Protein AF-A0A448WRY8-F1 (afdb_monomer_lite)

Secondary structure (DSSP, 8-state):
-HHHHHHHHHHHHHHHHHHHHHHHHHHHHHHHTT-HHHHS--GGG--S-GGGTTS-SS-----TT--SS---EEE-TTT--EEEGGGHHHHHHHHTT-STHHHHHHHHHHHHHHHHHHHHHHHHHHHHHHHHHHHHHHHHHHHHHHHS---------------

Radius of gyration: 43.4 Å; chains: 1; bounding box: 101×88×89 Å

Organism: NCBI:txid117903

Structure (mmCIF, N/CA/C/O backbone):
data_AF-A0A448WRY8-F1
#
_entry.id   AF-A0A448WRY8-F1
#
loop_
_atom_site.group_PDB
_atom_site.id
_atom_site.type_symbol
_atom_site.label_atom_id
_atom_site.label_alt_id
_atom_site.label_comp_id
_atom_site.label_asym_id
_atom_site.label_entity_id
_atom_site.label_seq_id
_atom_site.pdbx_PDB_ins_code
_atom_site.Cartn_x
_atom_site.Cartn_y
_atom_site.Cartn_z
_atom_site.occupancy
_atom_site.B_iso_or_equiv
_atom_site.auth_seq_id
_atom_site.auth_comp_id
_atom_site.auth_asym_id
_atom_site.auth_atom_id
_atom_site.pdbx_PDB_model_num
ATOM 1 N N . MET A 1 1 ? -18.976 6.120 47.100 1.00 66.06 1 MET A N 1
ATOM 2 C CA . MET A 1 1 ? -19.219 4.923 46.264 1.00 66.06 1 MET A CA 1
ATOM 3 C C . MET A 1 1 ? -20.052 5.235 45.027 1.00 66.06 1 MET A C 1
ATOM 5 O O . MET A 1 1 ? -19.627 4.820 43.965 1.00 66.06 1 MET A O 1
ATOM 9 N N . GLN A 1 2 ? -21.146 6.007 45.115 1.00 80.25 2 GLN A N 1
ATOM 10 C CA . GLN A 1 2 ? -21.987 6.312 43.943 1.00 80.25 2 GLN A CA 1
ATOM 11 C C . GLN A 1 2 ? -21.224 6.981 42.782 1.00 80.25 2 GLN A C 1
ATOM 13 O O . GLN A 1 2 ? -21.148 6.406 41.709 1.00 80.25 2 GLN A O 1
ATOM 18 N N . ALA A 1 3 ? -20.525 8.092 43.039 1.00 89.50 3 ALA A N 1
ATOM 19 C CA . ALA A 1 3 ? -19.751 8.797 42.006 1.00 89.50 3 ALA A CA 1
ATOM 20 C C . ALA A 1 3 ? -18.641 7.947 41.348 1.00 89.50 3 ALA A C 1
ATOM 22 O O . ALA A 1 3 ? -18.270 8.181 40.205 1.00 89.50 3 ALA A O 1
ATOM 23 N N . TYR A 1 4 ? -18.108 6.953 42.067 1.00 94.12 4 TYR A N 1
ATOM 24 C CA . TYR A 1 4 ? -17.117 6.027 41.516 1.00 94.12 4 TYR A CA 1
ATOM 25 C C . TYR A 1 4 ? -17.769 5.027 40.557 1.00 94.12 4 TYR A C 1
ATOM 27 O O . TYR A 1 4 ? -17.238 4.788 39.480 1.00 94.12 4 TYR A O 1
ATOM 35 N N . ASN A 1 5 ? -18.937 4.491 40.921 1.00 93.38 5 ASN A N 1
ATOM 36 C CA . ASN A 1 5 ? -19.705 3.624 40.031 1.00 93.38 5 ASN A CA 1
ATOM 37 C C . ASN A 1 5 ? -20.147 4.376 38.771 1.00 93.38 5 ASN A C 1
ATOM 39 O O . ASN A 1 5 ? -20.035 3.827 37.683 1.00 93.38 5 ASN A O 1
ATOM 43 N N . ASP A 1 6 ? -20.577 5.632 38.903 1.00 94.75 6 ASP A N 1
ATOM 44 C CA . ASP A 1 6 ? -21.002 6.448 37.760 1.00 94.75 6 ASP A CA 1
ATOM 45 C C . ASP A 1 6 ? -19.832 6.687 36.781 1.00 94.75 6 ASP A C 1
ATOM 47 O O . ASP A 1 6 ? -19.970 6.455 35.582 1.00 94.75 6 ASP A O 1
ATOM 51 N N . MET A 1 7 ? -18.644 7.025 37.300 1.00 95.69 7 MET A N 1
ATOM 52 C CA . MET A 1 7 ? -17.414 7.167 36.504 1.00 95.69 7 MET A CA 1
ATOM 53 C C . MET A 1 7 ? -16.996 5.851 35.823 1.00 95.69 7 MET A C 1
ATOM 55 O O . MET A 1 7 ? -16.562 5.845 34.669 1.00 95.69 7 MET A O 1
ATOM 59 N N . LEU A 1 8 ? -17.118 4.718 36.525 1.00 96.00 8 LEU A N 1
ATOM 60 C CA . LEU A 1 8 ? -16.837 3.405 35.944 1.00 96.00 8 LEU A CA 1
ATOM 61 C C . LEU A 1 8 ? -17.814 3.066 34.815 1.00 96.00 8 LEU A C 1
ATOM 63 O O . LEU A 1 8 ? -17.391 2.543 33.788 1.00 96.00 8 LEU A O 1
ATOM 67 N N . HIS A 1 9 ? -19.100 3.370 34.989 1.00 95.94 9 HIS A N 1
ATOM 68 C CA . HIS A 1 9 ? -20.114 3.141 33.965 1.00 95.94 9 HIS A CA 1
ATOM 69 C C . HIS A 1 9 ? -19.845 3.956 32.700 1.00 95.94 9 HIS A C 1
ATOM 71 O O . HIS A 1 9 ? -19.906 3.393 31.611 1.00 95.94 9 HIS A O 1
ATOM 77 N N . GLU A 1 10 ? -19.503 5.238 32.834 1.00 97.19 10 GLU A N 1
ATOM 78 C CA . GLU A 1 10 ? -19.122 6.092 31.701 1.00 97.19 10 GLU A CA 1
ATOM 79 C C . GLU A 1 10 ? -17.913 5.515 30.955 1.00 97.19 10 GLU A C 1
ATOM 81 O O . GLU A 1 10 ? -17.981 5.270 29.754 1.00 97.19 10 GLU A O 1
ATOM 86 N N . THR A 1 11 ? -16.858 5.151 31.691 1.00 97.31 11 THR A N 1
ATOM 87 C CA . THR A 1 11 ? -15.641 4.568 31.103 1.00 97.31 11 THR A CA 1
ATOM 88 C C . THR A 1 11 ? -15.931 3.266 30.349 1.00 97.31 11 THR A C 1
ATOM 90 O O . THR A 1 11 ? -15.404 3.030 29.263 1.00 97.31 11 THR A O 1
ATOM 93 N N . VAL A 1 12 ? -16.758 2.388 30.921 1.00 97.69 12 VAL A N 1
ATOM 94 C CA . VAL A 1 12 ? -17.128 1.120 30.281 1.00 97.69 12 VAL A CA 1
ATOM 95 C C . VAL A 1 12 ? -17.956 1.367 29.021 1.00 97.69 12 VAL A C 1
ATOM 97 O O . VAL A 1 12 ? -17.713 0.705 28.013 1.00 97.69 12 VAL A O 1
ATOM 100 N N . ASN A 1 13 ? -18.889 2.319 29.051 1.00 97.31 13 ASN A N 1
ATOM 101 C CA . ASN A 1 13 ? -19.695 2.672 27.884 1.00 97.31 13 ASN A CA 1
ATOM 102 C C . ASN A 1 13 ? -18.828 3.219 26.744 1.00 97.31 13 ASN A C 1
ATOM 104 O O . ASN A 1 13 ? -18.966 2.752 25.618 1.00 97.31 13 ASN A O 1
ATOM 108 N N . ASP A 1 14 ? -17.869 4.100 27.040 1.00 97.69 14 ASP A N 1
ATOM 109 C CA . ASP A 1 14 ? -16.941 4.632 26.035 1.00 97.69 14 ASP A CA 1
ATOM 110 C C . ASP A 1 14 ? -16.126 3.519 25.360 1.00 97.69 14 ASP A C 1
ATOM 112 O O . ASP A 1 14 ? -15.930 3.510 24.140 1.00 97.69 14 ASP A O 1
ATOM 116 N N . ILE A 1 15 ? -15.673 2.535 26.144 1.00 97.94 15 ILE A N 1
ATOM 117 C CA . ILE A 1 15 ? -14.950 1.376 25.611 1.00 97.94 15 ILE A CA 1
ATOM 118 C C . ILE A 1 15 ? -15.874 0.544 24.716 1.00 97.94 15 ILE A C 1
ATOM 120 O O . ILE A 1 15 ? -15.481 0.200 23.600 1.00 97.94 15 ILE A O 1
ATOM 124 N N . ILE A 1 16 ? -17.094 0.248 25.168 1.00 97.94 16 ILE A N 1
ATOM 125 C CA . ILE A 1 16 ? -18.080 -0.514 24.392 1.00 97.94 16 ILE A CA 1
ATOM 126 C C . ILE A 1 16 ? -18.358 0.176 23.054 1.00 97.94 16 ILE A C 1
ATOM 128 O O . ILE A 1 16 ? -18.253 -0.469 22.007 1.00 97.94 16 ILE A O 1
ATOM 132 N N . ASP A 1 17 ? -18.638 1.477 23.070 1.00 97.75 17 ASP A N 1
ATOM 133 C CA . ASP A 1 17 ? -18.923 2.252 21.864 1.00 97.75 17 ASP A CA 1
ATOM 134 C C . ASP A 1 17 ? -17.724 2.264 20.912 1.00 97.75 17 ASP A C 1
ATOM 136 O O . ASP A 1 17 ? -17.890 2.050 19.708 1.00 97.75 17 ASP A O 1
ATOM 140 N N . SER A 1 18 ? -16.504 2.419 21.437 1.00 97.12 18 SER A N 1
ATOM 141 C CA . SER A 1 18 ? -15.286 2.367 20.621 1.00 97.12 18 SER A CA 1
ATOM 142 C C . SER A 1 18 ? -15.100 1.009 19.928 1.00 97.12 18 SER A C 1
ATOM 144 O O . SER A 1 18 ? -14.788 0.960 18.736 1.00 97.12 18 SER A O 1
ATOM 146 N N . CYS A 1 19 ? -15.363 -0.099 20.631 1.00 97.12 19 CYS A N 1
ATOM 147 C CA . CYS A 1 19 ? -15.259 -1.449 20.079 1.00 97.12 19 CYS A CA 1
ATOM 148 C C . CYS A 1 19 ? -16.347 -1.731 19.034 1.00 97.12 19 CYS A C 1
ATOM 150 O O . CYS A 1 19 ? -16.069 -2.319 17.986 1.00 97.12 19 CYS A O 1
ATOM 152 N N . ILE A 1 20 ? -17.586 -1.311 19.300 1.00 97.50 20 ILE A N 1
ATOM 153 C CA . ILE A 1 20 ? -18.704 -1.486 18.366 1.00 97.50 20 ILE A CA 1
ATOM 154 C C . ILE A 1 20 ? -18.452 -0.675 17.092 1.00 97.50 20 ILE A C 1
ATOM 156 O O . ILE A 1 20 ? -18.623 -1.194 15.983 1.00 97.50 20 ILE A O 1
ATOM 160 N N . LEU A 1 21 ? -18.017 0.579 17.230 1.00 96.94 21 LEU A N 1
ATOM 161 C CA . LEU A 1 21 ? -17.772 1.459 16.095 1.00 96.94 21 LEU A CA 1
ATOM 162 C C . LEU A 1 21 ? -16.647 0.931 15.197 1.00 96.94 21 LEU A C 1
ATOM 164 O O . LEU A 1 21 ? -16.795 0.966 13.975 1.00 96.94 21 LEU A O 1
ATOM 168 N N . ASP A 1 22 ? -15.571 0.387 15.770 1.00 96.88 22 ASP A N 1
ATOM 169 C CA . ASP A 1 22 ? -14.480 -0.226 15.000 1.00 96.88 22 ASP A CA 1
ATOM 170 C C . ASP A 1 22 ? -14.973 -1.407 14.142 1.00 96.88 22 ASP A C 1
ATOM 172 O O . ASP A 1 22 ? -14.694 -1.487 12.937 1.00 96.88 22 ASP A O 1
ATOM 176 N N . GLY A 1 23 ? -15.816 -2.270 14.719 1.00 93.94 23 GLY A N 1
ATOM 177 C CA . GLY A 1 23 ? -16.461 -3.365 13.994 1.00 93.94 23 GLY A CA 1
ATOM 178 C C . GLY A 1 23 ? -17.356 -2.872 12.850 1.00 93.94 23 GLY A C 1
ATOM 179 O O . GLY A 1 23 ? -17.237 -3.341 11.712 1.00 93.94 23 GLY A O 1
ATOM 180 N N . ILE A 1 24 ? -18.216 -1.882 13.117 1.00 96.25 24 ILE A N 1
ATOM 181 C CA . ILE A 1 24 ? -19.110 -1.288 12.108 1.00 96.25 24 ILE A CA 1
ATOM 182 C C . ILE A 1 24 ? -18.304 -0.663 10.966 1.00 96.25 24 ILE A C 1
ATOM 184 O O . ILE A 1 24 ? -18.599 -0.916 9.795 1.00 96.25 24 ILE A O 1
ATOM 188 N N . MET A 1 25 ? -17.278 0.129 11.279 1.00 96.62 25 MET A N 1
ATOM 189 C CA . MET A 1 25 ? -16.462 0.814 10.274 1.00 96.62 25 MET A CA 1
ATOM 190 C C . MET A 1 25 ? -15.654 -0.172 9.431 1.00 96.62 25 MET A C 1
ATOM 192 O O . MET A 1 25 ? -15.552 0.002 8.213 1.00 96.62 25 MET A O 1
ATOM 196 N N . THR A 1 26 ? -15.156 -1.250 10.037 1.00 95.06 26 THR A N 1
ATOM 197 C CA . THR A 1 26 ? -14.478 -2.338 9.324 1.00 95.06 26 THR A CA 1
ATOM 198 C C . THR A 1 26 ? -15.414 -3.021 8.327 1.00 95.06 26 THR A C 1
ATOM 200 O O . THR A 1 26 ? -15.069 -3.162 7.149 1.00 95.06 26 THR A O 1
ATOM 203 N N . MET A 1 27 ? -16.631 -3.374 8.750 1.00 93.62 27 MET A N 1
ATOM 204 C CA . MET A 1 27 ? -17.636 -3.969 7.863 1.00 93.62 27 MET A CA 1
ATOM 205 C C . MET A 1 27 ? -18.090 -3.002 6.766 1.00 93.62 27 MET A C 1
ATOM 207 O O . MET A 1 27 ? -18.160 -3.391 5.601 1.00 93.62 27 MET A O 1
ATOM 211 N N . HIS A 1 28 ? -18.345 -1.733 7.100 1.00 96.06 28 HIS A N 1
ATOM 212 C CA . HIS A 1 28 ? -18.720 -0.705 6.129 1.00 96.06 28 HIS A CA 1
ATOM 213 C C . HIS A 1 28 ? -17.633 -0.530 5.066 1.00 96.06 28 HIS A C 1
ATOM 215 O O . HIS A 1 28 ? -17.922 -0.516 3.868 1.00 96.06 28 HIS A O 1
ATOM 221 N N . ARG A 1 29 ? -16.365 -0.451 5.489 1.00 96.50 29 ARG A N 1
ATOM 222 C CA . ARG A 1 29 ? -15.213 -0.380 4.586 1.00 96.50 29 ARG A CA 1
ATOM 223 C C . ARG A 1 29 ? -15.149 -1.606 3.676 1.00 96.50 29 ARG A C 1
ATOM 225 O O . ARG A 1 29 ? -14.886 -1.453 2.484 1.00 96.50 29 ARG A O 1
ATOM 232 N N . ALA A 1 30 ? -15.389 -2.798 4.214 1.00 94.69 30 ALA A N 1
ATOM 233 C CA . ALA A 1 30 ? -15.379 -4.038 3.448 1.00 94.69 30 ALA A CA 1
ATOM 234 C C . ALA A 1 30 ? -16.520 -4.126 2.432 1.00 94.69 30 ALA A C 1
ATOM 236 O O . ALA A 1 30 ? -16.284 -4.518 1.289 1.00 94.69 30 ALA A O 1
ATOM 237 N N . ALA A 1 31 ? -17.727 -3.700 2.806 1.00 92.75 31 ALA A N 1
ATOM 238 C CA . ALA A 1 31 ? -18.868 -3.611 1.900 1.00 92.75 31 ALA A CA 1
ATOM 239 C C . ALA A 1 31 ? -18.617 -2.584 0.789 1.00 92.75 31 ALA A C 1
ATOM 241 O O . ALA A 1 31 ? -18.764 -2.898 -0.390 1.00 92.75 31 ALA A O 1
ATOM 242 N N . LYS A 1 32 ? -18.137 -1.387 1.146 1.00 95.38 32 LYS A N 1
ATOM 243 C CA . LYS A 1 32 ? -17.852 -0.297 0.201 1.00 95.38 32 LYS A CA 1
ATOM 244 C C . LYS A 1 32 ? -16.768 -0.645 -0.822 1.00 95.38 32 LYS A C 1
ATOM 246 O O . LYS A 1 32 ? -16.826 -0.179 -1.954 1.00 95.38 32 LYS A O 1
ATOM 251 N N . LEU A 1 33 ? -15.776 -1.440 -0.426 1.00 93.88 33 LEU A N 1
ATOM 252 C CA . LEU A 1 33 ? -14.675 -1.879 -1.290 1.00 93.88 33 LEU A CA 1
ATOM 253 C C . LEU A 1 33 ? -14.912 -3.266 -1.918 1.00 93.88 33 LEU A C 1
ATOM 255 O O . LEU A 1 33 ? -14.050 -3.753 -2.645 1.00 93.88 33 LEU A O 1
ATOM 259 N N . GLY A 1 34 ? -16.057 -3.902 -1.651 1.00 88.50 34 GLY A N 1
ATOM 260 C CA . GLY A 1 34 ? -16.469 -5.149 -2.301 1.00 88.50 34 GLY A CA 1
ATOM 261 C C . GLY A 1 34 ? -15.792 -6.430 -1.797 1.00 88.50 34 GLY A C 1
ATOM 262 O O . GLY A 1 34 ? -15.902 -7.464 -2.450 1.00 88.50 34 GLY A O 1
ATOM 263 N N . TYR A 1 35 ? -15.122 -6.409 -0.640 1.00 90.38 35 TYR A N 1
ATOM 264 C CA . TYR A 1 35 ? -14.492 -7.601 -0.040 1.00 90.38 35 TYR A CA 1
ATOM 265 C C . TYR A 1 35 ? -15.207 -8.117 1.221 1.00 90.38 35 TYR A C 1
ATOM 267 O O . TYR A 1 35 ? -14.666 -8.948 1.946 1.00 90.38 35 TYR A O 1
ATOM 275 N N . PHE A 1 36 ? -16.441 -7.669 1.478 1.00 88.62 36 PHE A N 1
ATOM 276 C CA . PHE A 1 36 ? -17.251 -8.110 2.626 1.00 88.62 36 PHE A CA 1
ATOM 277 C C . PHE A 1 36 ? -17.422 -9.636 2.710 1.00 88.62 36 PHE A C 1
ATOM 279 O O . PHE A 1 36 ? -17.334 -10.198 3.797 1.00 88.62 36 PHE A O 1
ATOM 286 N N . HIS A 1 37 ? -17.550 -10.308 1.561 1.00 85.69 37 HIS A N 1
ATOM 287 C CA . HIS A 1 37 ? -17.654 -11.768 1.448 1.00 85.69 37 HIS A CA 1
ATOM 288 C C . HIS A 1 37 ? -16.463 -12.540 2.051 1.00 85.69 37 HIS A C 1
ATOM 290 O O . HIS A 1 37 ? -16.596 -13.719 2.361 1.00 85.69 37 HIS A O 1
ATOM 296 N N . ILE A 1 38 ? -15.302 -11.892 2.209 1.00 86.00 38 ILE A N 1
ATOM 297 C CA . ILE A 1 38 ? -14.109 -12.483 2.834 1.00 86.00 38 ILE A CA 1
ATOM 298 C C . ILE A 1 38 ? -14.206 -12.410 4.363 1.00 86.00 38 ILE A C 1
ATOM 300 O O . ILE A 1 38 ? -13.760 -13.321 5.053 1.00 86.00 38 ILE A O 1
ATOM 304 N N . ILE A 1 39 ? -14.779 -11.325 4.895 1.00 83.38 39 ILE A N 1
ATOM 305 C CA . ILE A 1 39 ? -14.894 -11.091 6.342 1.00 83.38 39 ILE A CA 1
ATOM 306 C C . ILE A 1 39 ? -16.086 -11.849 6.931 1.00 83.38 39 ILE A C 1
ATOM 308 O O . ILE A 1 39 ? -15.983 -12.408 8.018 1.00 83.38 39 ILE A O 1
ATOM 312 N N . SER A 1 40 ? -17.214 -11.869 6.222 1.00 80.75 40 SER A N 1
ATOM 313 C CA . SER A 1 40 ? -18.429 -12.568 6.636 1.00 80.75 40 SER A CA 1
ATOM 314 C C . SER A 1 40 ? -18.864 -13.511 5.512 1.00 80.75 40 SER A C 1
ATOM 316 O O . SER A 1 40 ? -19.677 -13.132 4.666 1.00 80.75 40 SER A O 1
ATOM 318 N N . PRO A 1 41 ? -18.266 -14.714 5.424 1.00 76.12 41 PRO A N 1
ATOM 319 C CA . PRO A 1 41 ? -18.694 -15.703 4.448 1.00 76.12 41 PRO A CA 1
ATOM 320 C C . PRO A 1 41 ? -20.109 -16.178 4.796 1.00 76.12 41 PRO A C 1
ATOM 322 O O . PRO A 1 41 ? -20.381 -16.549 5.938 1.00 76.12 41 PRO A O 1
ATOM 325 N N . ASP A 1 42 ? -21.009 -16.193 3.811 1.00 67.38 42 ASP A N 1
ATOM 326 C CA . ASP A 1 42 ? -22.368 -16.709 3.983 1.00 67.38 42 ASP A CA 1
ATOM 327 C C . ASP A 1 42 ? -22.328 -18.183 4.413 1.00 67.38 42 ASP A C 1
ATOM 329 O O . ASP A 1 42 ? -22.046 -19.091 3.628 1.00 67.38 42 ASP A O 1
ATOM 333 N N . THR A 1 43 ? -22.658 -18.444 5.677 1.00 60.03 43 THR A N 1
ATOM 334 C CA . THR A 1 43 ? -22.744 -19.802 6.239 1.00 60.03 43 THR A CA 1
ATOM 335 C C . THR A 1 43 ? -23.973 -20.573 5.750 1.00 60.03 43 THR A C 1
ATOM 337 O O . THR A 1 43 ? -24.080 -21.771 5.992 1.00 60.03 43 THR A O 1
ATOM 340 N N . ARG A 1 44 ? -24.877 -19.924 5.003 1.00 52.91 44 ARG A N 1
ATOM 341 C CA . ARG A 1 44 ? -26.127 -20.505 4.476 1.00 52.91 44 ARG A CA 1
ATOM 342 C C . ARG A 1 44 ? -25.935 -21.572 3.392 1.00 52.91 44 ARG A C 1
ATOM 344 O O . ARG A 1 44 ? -26.899 -22.219 3.016 1.00 52.91 44 ARG A O 1
ATOM 351 N N . ASN A 1 45 ? -24.711 -21.777 2.903 1.00 47.41 45 ASN A N 1
ATOM 352 C CA . ASN A 1 45 ? -24.375 -22.840 1.947 1.00 47.41 45 ASN A CA 1
ATOM 353 C C . ASN A 1 45 ? -23.574 -23.993 2.587 1.00 47.41 45 ASN A C 1
ATOM 355 O O . ASN A 1 45 ? -22.877 -24.719 1.882 1.00 47.41 45 ASN A O 1
ATOM 359 N N . ARG A 1 46 ? -23.635 -24.161 3.918 1.00 51.56 46 ARG A N 1
ATOM 360 C CA . ARG A 1 46 ? -22.945 -25.248 4.641 1.00 51.56 46 ARG A CA 1
ATOM 361 C C . ARG A 1 46 ? -23.752 -26.542 4.799 1.00 51.56 46 ARG A C 1
ATOM 363 O O . ARG A 1 46 ? -23.269 -27.464 5.444 1.00 51.56 46 ARG A O 1
ATOM 370 N N . ASP A 1 47 ? -24.891 -26.664 4.124 1.00 49.28 47 ASP A N 1
ATOM 371 C CA . ASP A 1 47 ? -25.676 -27.910 4.062 1.00 49.28 47 ASP A CA 1
ATOM 372 C C . ASP A 1 47 ? -25.124 -28.938 3.051 1.00 49.28 47 ASP A C 1
ATOM 374 O O . ASP A 1 47 ? -25.805 -29.893 2.682 1.00 49.28 47 ASP A O 1
ATOM 378 N N . LYS A 1 48 ? -23.881 -28.768 2.581 1.00 52.78 48 LYS A N 1
ATOM 379 C CA . LYS A 1 48 ? -23.184 -29.761 1.756 1.00 52.78 48 LYS A CA 1
ATOM 380 C C . LYS A 1 48 ? -21.972 -30.305 2.512 1.00 52.78 48 LYS A C 1
ATOM 382 O O . LYS A 1 48 ? -20.929 -29.667 2.537 1.00 52.78 48 LYS A O 1
ATOM 387 N N . ASP A 1 49 ? -22.190 -31.473 3.112 1.00 44.88 49 ASP A N 1
ATOM 388 C CA . ASP A 1 49 ? -21.244 -32.488 3.604 1.00 44.88 49 ASP A CA 1
ATOM 389 C C . ASP A 1 49 ? -20.085 -32.054 4.543 1.00 44.88 49 ASP A C 1
ATOM 391 O O . ASP A 1 49 ? -19.160 -31.351 4.133 1.00 44.88 49 ASP A O 1
ATOM 395 N N . PRO A 1 50 ? -20.035 -32.539 5.803 1.00 48.78 50 PRO A N 1
ATOM 396 C CA . PRO A 1 50 ? -18.986 -32.188 6.765 1.00 48.78 50 PRO A CA 1
ATOM 397 C C . PRO A 1 50 ? -17.644 -32.921 6.553 1.00 48.78 50 PRO A C 1
ATOM 399 O O . PRO A 1 50 ? -16.735 -32.761 7.367 1.00 48.78 50 PRO A O 1
ATOM 402 N N . SER A 1 51 ? -17.474 -33.715 5.491 1.00 46.00 51 SER A N 1
ATOM 403 C CA . SER A 1 51 ? -16.272 -34.543 5.293 1.00 46.00 51 SER A CA 1
ATOM 404 C C . SER A 1 51 ? -15.089 -33.855 4.594 1.00 46.00 51 SER A C 1
ATOM 406 O O . SER A 1 51 ? -14.031 -34.469 4.498 1.00 46.00 51 SER A O 1
ATOM 408 N N . ASP A 1 52 ? -15.210 -32.603 4.138 1.00 44.66 52 ASP A N 1
ATOM 409 C CA . ASP A 1 52 ? -14.143 -31.904 3.382 1.00 44.66 52 ASP A CA 1
ATOM 410 C C . ASP A 1 52 ? -13.531 -30.691 4.121 1.00 44.66 52 ASP A C 1
ATOM 412 O O . ASP A 1 52 ? -12.941 -29.779 3.542 1.00 44.66 52 ASP A O 1
ATOM 416 N N . LEU A 1 53 ? -13.657 -30.649 5.450 1.00 48.06 53 LEU A N 1
ATOM 417 C CA . LEU A 1 53 ? -13.237 -29.489 6.250 1.00 48.06 53 LEU A CA 1
ATOM 418 C C . LEU A 1 53 ? -11.740 -29.418 6.582 1.00 48.06 53 LEU A C 1
ATOM 420 O O . LEU A 1 53 ? -11.329 -28.544 7.343 1.00 48.06 53 LEU A O 1
ATOM 424 N N . SER A 1 54 ? -10.906 -30.269 5.981 1.00 42.88 54 SER A N 1
ATOM 425 C CA . SER A 1 54 ? -9.454 -30.248 6.211 1.00 42.88 54 SER A CA 1
ATOM 426 C C . SER A 1 54 ? -8.643 -29.475 5.158 1.00 42.88 54 SER A C 1
ATOM 428 O O . SER A 1 54 ? -7.438 -29.328 5.345 1.00 42.88 54 SER A O 1
ATOM 430 N N . HIS A 1 55 ? -9.244 -28.959 4.076 1.00 42.44 55 HIS A N 1
ATOM 431 C CA . HIS A 1 55 ? -8.483 -28.328 2.979 1.00 42.44 55 HIS A CA 1
ATOM 432 C C . HIS A 1 55 ? -9.055 -27.006 2.441 1.00 42.44 55 HIS A C 1
ATOM 434 O O . HIS A 1 55 ? -8.754 -26.613 1.318 1.00 42.44 55 HIS A O 1
ATOM 440 N N . GLN A 1 56 ? -9.824 -26.251 3.228 1.00 42.44 56 GLN A N 1
ATOM 441 C CA . GLN A 1 56 ? -10.283 -24.913 2.813 1.00 42.44 56 GLN A CA 1
ATOM 442 C C . GLN A 1 56 ? -9.493 -23.779 3.472 1.00 42.44 56 GLN A C 1
ATOM 444 O O . GLN A 1 56 ? -10.042 -22.800 3.967 1.00 42.44 56 GLN A O 1
ATOM 449 N N . VAL A 1 57 ? -8.168 -23.889 3.407 1.00 46.81 57 VAL A N 1
ATOM 450 C CA . VAL A 1 57 ? -7.309 -22.717 3.235 1.00 46.81 57 VAL A CA 1
ATOM 451 C C . VAL A 1 57 ? -6.838 -22.786 1.788 1.00 46.81 57 VAL A C 1
ATOM 453 O O . VAL A 1 57 ? -6.079 -23.680 1.438 1.00 46.81 57 VAL A O 1
ATOM 456 N N . SER A 1 58 ? -7.290 -21.841 0.960 1.00 49.00 58 SER A N 1
ATOM 457 C CA . SER A 1 58 ? -6.907 -21.657 -0.450 1.00 49.00 58 SER A CA 1
ATOM 458 C C . SER A 1 58 ? -7.667 -22.476 -1.504 1.00 49.00 58 SER A C 1
ATOM 460 O O . SER A 1 58 ? -7.109 -23.380 -2.119 1.00 49.00 58 SER A O 1
ATOM 462 N N . TYR A 1 59 ? -8.874 -22.033 -1.868 1.00 41.81 59 TYR A N 1
ATOM 463 C CA . TYR A 1 59 ? -9.291 -22.111 -3.272 1.00 41.81 59 TYR A CA 1
ATOM 464 C C . TYR A 1 59 ? -10.355 -21.054 -3.587 1.00 41.81 59 TYR A C 1
ATOM 466 O O . TYR A 1 59 ? -11.548 -21.244 -3.370 1.00 41.81 59 TYR A O 1
ATOM 474 N N . HIS A 1 60 ? -9.924 -19.912 -4.120 1.00 42.94 60 HIS A N 1
ATOM 475 C CA . HIS A 1 60 ? -10.797 -19.160 -5.010 1.00 42.94 60 HIS A CA 1
ATOM 476 C C . HIS A 1 60 ? -11.093 -20.075 -6.208 1.00 42.94 60 HIS A C 1
ATOM 478 O O . HIS A 1 60 ? -10.207 -20.332 -7.025 1.00 42.94 60 HIS A O 1
ATOM 484 N N . SER A 1 61 ? -12.325 -20.565 -6.316 1.00 42.56 61 SER A N 1
ATOM 485 C CA . SER A 1 61 ? -12.839 -21.158 -7.551 1.00 42.56 61 SER A CA 1
ATOM 486 C C . SER A 1 61 ? -13.028 -20.056 -8.589 1.00 42.56 61 SER A C 1
ATOM 488 O O . SER A 1 61 ? -14.130 -19.571 -8.817 1.00 42.56 61 SER A O 1
ATOM 490 N N . TYR A 1 62 ? -11.927 -19.631 -9.199 1.00 47.38 62 TYR A N 1
ATOM 491 C CA . TYR A 1 62 ? -11.959 -19.220 -10.594 1.00 47.38 62 TYR A CA 1
ATOM 492 C C . TYR A 1 62 ? -12.172 -20.502 -11.400 1.00 47.38 62 TYR A C 1
ATOM 494 O O . TYR A 1 62 ? -11.482 -21.495 -11.146 1.00 47.38 62 TYR A O 1
ATOM 502 N N . ASP A 1 63 ? -13.125 -20.481 -12.328 1.00 45.81 63 ASP A N 1
ATOM 503 C CA . ASP A 1 63 ? -13.379 -21.547 -13.296 1.00 45.81 63 ASP A CA 1
ATOM 504 C C . ASP A 1 63 ? -12.072 -22.194 -13.768 1.00 45.81 63 ASP A C 1
ATOM 506 O O . ASP A 1 63 ? -11.232 -21.574 -14.429 1.00 45.81 63 ASP A O 1
ATOM 510 N N . LYS A 1 64 ? -11.881 -23.460 -13.394 1.00 50.12 64 LYS A N 1
ATOM 511 C CA . LYS A 1 64 ? -10.661 -24.225 -13.677 1.00 50.12 64 LYS A CA 1
ATOM 512 C C . LYS A 1 64 ? -10.629 -24.775 -15.105 1.00 50.12 64 LYS A C 1
ATOM 514 O O . LYS A 1 64 ? -9.727 -25.536 -15.435 1.00 50.12 64 LYS A O 1
ATOM 519 N N . ASP A 1 65 ? -11.554 -24.348 -15.962 1.00 48.41 65 ASP A N 1
ATOM 520 C CA . ASP A 1 65 ? -11.803 -25.018 -17.240 1.00 48.41 65 ASP A CA 1
ATOM 521 C C . ASP A 1 65 ? -11.288 -24.248 -18.467 1.00 48.41 65 ASP A C 1
ATOM 523 O O . ASP A 1 65 ? -11.464 -24.701 -19.591 1.00 48.41 65 ASP A O 1
ATOM 527 N N . ASN A 1 66 ? -10.568 -23.129 -18.290 1.00 47.34 66 ASN A N 1
ATOM 528 C CA . ASN A 1 66 ? -9.949 -22.395 -19.411 1.00 47.34 66 ASN A CA 1
ATOM 529 C C . ASN A 1 66 ? -8.505 -21.911 -19.149 1.00 47.34 66 ASN A C 1
ATOM 531 O O . ASN A 1 66 ? -8.046 -20.937 -19.743 1.00 47.34 66 ASN A O 1
ATOM 535 N N . PHE A 1 67 ? -7.733 -22.596 -18.297 1.00 53.09 67 PHE A N 1
ATOM 536 C CA . PHE A 1 67 ? -6.303 -22.287 -18.085 1.00 53.09 67 PHE A CA 1
ATOM 537 C C . PHE A 1 67 ? -5.365 -22.871 -19.159 1.00 53.09 67 PHE A C 1
ATOM 539 O O . PHE A 1 67 ? -4.158 -23.021 -18.946 1.00 53.09 67 PHE A O 1
ATOM 546 N N . SER A 1 68 ? -5.872 -23.172 -20.356 1.00 48.91 68 SER A N 1
ATOM 547 C CA . SER A 1 68 ? -5.015 -23.552 -21.474 1.00 48.91 68 SER A CA 1
ATOM 548 C C . SER A 1 68 ? -4.247 -22.328 -21.995 1.00 48.91 68 SER A C 1
ATOM 550 O O . SER A 1 68 ? -4.725 -21.578 -22.841 1.00 48.91 68 SER A O 1
ATOM 552 N N . LYS A 1 69 ? -3.012 -22.161 -21.508 1.00 55.28 69 LYS A N 1
ATOM 553 C CA . LYS A 1 69 ? -1.905 -21.439 -22.169 1.00 55.28 69 LYS A CA 1
ATOM 554 C C . LYS A 1 69 ? -2.080 -19.932 -22.424 1.00 55.28 69 LYS A C 1
ATOM 556 O O . LYS A 1 69 ? -1.363 -19.387 -23.261 1.00 55.28 69 LYS A O 1
ATOM 561 N N . SER A 1 70 ? -2.951 -19.217 -21.715 1.00 57.16 70 SER A N 1
ATOM 562 C CA . SER A 1 70 ? -2.906 -17.750 -21.759 1.00 57.16 70 SER A CA 1
ATOM 563 C C . SER A 1 70 ? -1.855 -17.235 -20.769 1.00 57.16 70 SER A C 1
ATOM 565 O O . SER A 1 70 ? -1.858 -17.562 -19.581 1.00 57.16 70 SER A O 1
ATOM 567 N N . HIS A 1 71 ? -0.892 -16.451 -21.257 1.00 69.81 71 HIS A N 1
ATOM 568 C CA . HIS A 1 71 ? 0.062 -15.763 -20.392 1.00 69.81 71 HIS A CA 1
ATOM 569 C C . HIS A 1 71 ? -0.689 -14.711 -19.566 1.00 69.81 71 HIS A C 1
ATOM 571 O O . HIS A 1 71 ? -0.913 -13.590 -20.026 1.00 69.81 71 HIS A O 1
ATOM 577 N N . VAL A 1 72 ? -1.091 -15.080 -18.346 1.00 84.44 72 VAL A N 1
ATOM 578 C CA . VAL A 1 72 ? -1.792 -14.187 -17.417 1.00 84.44 72 VAL A CA 1
ATOM 579 C C . VAL A 1 72 ? -0.945 -12.936 -17.197 1.00 84.44 72 VAL A C 1
ATOM 581 O O . VAL A 1 72 ? 0.213 -13.007 -16.772 1.00 84.44 72 VAL A O 1
ATOM 584 N N . CYS A 1 73 ? -1.515 -11.776 -17.507 1.00 87.88 73 CYS A N 1
ATOM 585 C CA . CYS A 1 73 ? -0.880 -10.479 -17.335 1.00 87.88 73 CYS A CA 1
ATOM 586 C C . CYS A 1 73 ? -1.739 -9.584 -16.440 1.00 87.88 73 CYS A C 1
ATOM 588 O O . CYS A 1 73 ? -2.964 -9.584 -16.508 1.00 87.88 73 CYS A O 1
ATOM 590 N N . CYS A 1 74 ? -1.073 -8.826 -15.578 1.00 87.94 74 CYS A N 1
ATOM 591 C CA . CYS A 1 74 ? -1.661 -7.916 -14.607 1.00 87.94 74 CYS A CA 1
ATOM 592 C C . CYS A 1 74 ? -1.109 -6.504 -14.829 1.00 87.94 74 CYS A C 1
ATOM 594 O O . CYS A 1 74 ? -0.063 -6.316 -15.457 1.00 87.94 74 CYS A O 1
ATOM 596 N N . ARG A 1 75 ? -1.833 -5.489 -14.359 1.00 92.81 75 ARG A N 1
ATOM 597 C CA . ARG A 1 75 ? -1.449 -4.085 -14.522 1.00 92.81 75 ARG A CA 1
ATOM 598 C C . ARG A 1 75 ? -0.866 -3.563 -13.212 1.00 92.81 75 ARG A C 1
ATOM 600 O O . ARG A 1 75 ? -1.509 -3.664 -12.174 1.00 92.81 75 ARG A O 1
ATOM 607 N N . CYS A 1 76 ? 0.348 -3.019 -13.258 1.00 92.56 76 CYS A N 1
ATOM 608 C CA . CYS A 1 76 ? 0.986 -2.452 -12.072 1.00 92.56 76 CYS 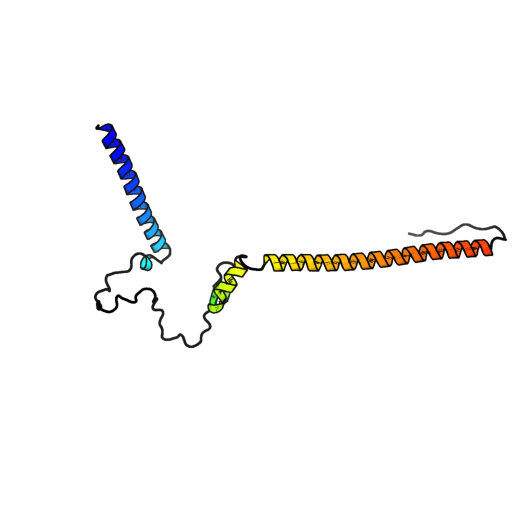A CA 1
ATOM 609 C C . CYS A 1 76 ? 0.268 -1.177 -11.626 1.00 92.56 76 CYS A C 1
ATOM 611 O O . CYS A 1 76 ? 0.171 -0.236 -12.401 1.00 92.56 76 CYS A O 1
ATOM 613 N N . VAL A 1 77 ? -0.159 -1.090 -10.368 1.00 89.69 77 VAL A N 1
ATOM 614 C CA . VAL A 1 77 ? -0.859 0.100 -9.841 1.00 89.69 77 VAL A CA 1
ATOM 615 C C . VAL A 1 77 ? 0.001 1.366 -9.812 1.00 89.69 77 VAL A C 1
ATOM 617 O O . VAL A 1 77 ? -0.531 2.468 -9.796 1.00 89.69 77 VAL A O 1
ATOM 620 N N . LYS A 1 78 ? 1.333 1.225 -9.812 1.00 90.75 78 LYS A N 1
ATOM 621 C CA . LYS A 1 78 ? 2.258 2.361 -9.728 1.00 90.75 78 LYS A CA 1
ATOM 622 C C . LYS A 1 78 ? 2.629 2.936 -11.094 1.00 90.75 78 LYS A C 1
ATOM 624 O O . LYS A 1 78 ? 2.551 4.141 -11.284 1.00 90.75 78 LYS A O 1
ATOM 629 N N . CYS A 1 79 ? 3.062 2.097 -12.034 1.00 92.06 79 CYS A N 1
ATOM 630 C CA . CYS A 1 79 ? 3.490 2.553 -13.366 1.00 92.06 79 CYS A CA 1
ATOM 631 C C . CYS A 1 79 ? 2.482 2.243 -14.480 1.00 92.06 79 CYS A C 1
ATOM 633 O O . CYS A 1 79 ? 2.734 2.548 -15.640 1.00 92.06 79 CYS A O 1
ATOM 635 N N . ASN A 1 80 ? 1.359 1.601 -14.150 1.00 90.56 80 ASN A N 1
ATOM 636 C CA . ASN A 1 80 ? 0.291 1.200 -15.064 1.00 90.56 80 ASN A CA 1
ATOM 637 C C . ASN A 1 80 ? 0.712 0.282 -16.226 1.00 90.56 80 ASN A C 1
ATOM 639 O O . ASN A 1 80 ? -0.100 -0.004 -17.109 1.00 90.56 80 ASN A O 1
ATOM 643 N N . CYS A 1 81 ? 1.948 -0.225 -16.229 1.00 90.25 81 CYS A N 1
ATOM 644 C CA . CYS A 1 81 ? 2.442 -1.160 -17.233 1.00 90.25 81 CYS A CA 1
ATOM 645 C C . CYS A 1 81 ? 1.756 -2.526 -17.113 1.00 90.25 81 CYS A C 1
ATOM 647 O O . CYS A 1 81 ? 1.478 -3.003 -16.009 1.00 90.25 81 CYS A O 1
ATOM 649 N N . LYS A 1 82 ? 1.524 -3.177 -18.260 1.00 92.81 82 LYS A N 1
ATOM 650 C CA . LYS A 1 82 ? 1.132 -4.591 -18.315 1.00 92.81 82 LYS A CA 1
ATOM 651 C C . LYS A 1 82 ? 2.354 -5.457 -18.009 1.00 92.81 82 LYS A C 1
ATOM 653 O O . LYS A 1 82 ? 3.398 -5.298 -18.635 1.00 92.81 82 LYS A O 1
ATOM 658 N N . VAL A 1 83 ? 2.221 -6.372 -17.058 1.00 92.44 83 VAL A N 1
ATOM 659 C CA . VAL A 1 83 ? 3.300 -7.230 -16.564 1.00 92.44 83 VAL A CA 1
ATOM 660 C C . VAL A 1 83 ? 2.790 -8.664 -16.491 1.00 92.44 83 VAL A C 1
ATOM 662 O O . VAL A 1 83 ? 1.688 -8.913 -16.011 1.00 92.44 83 VAL A O 1
ATOM 665 N N . ALA A 1 84 ? 3.582 -9.625 -16.962 1.00 93.06 84 ALA A N 1
ATOM 666 C CA . ALA A 1 84 ? 3.257 -11.038 -16.790 1.00 93.06 84 ALA A CA 1
ATOM 667 C C . ALA A 1 84 ? 3.166 -11.381 -15.295 1.00 93.06 84 ALA A C 1
ATOM 669 O O . ALA A 1 84 ? 4.037 -10.977 -14.522 1.00 93.06 84 ALA A O 1
ATOM 670 N N . ALA A 1 85 ? 2.154 -12.149 -14.894 1.00 90.25 85 ALA A N 1
ATOM 671 C CA . ALA A 1 85 ? 1.927 -12.516 -13.496 1.00 90.25 85 ALA A CA 1
ATOM 672 C C . ALA A 1 85 ? 3.172 -13.163 -12.862 1.00 90.25 85 ALA A C 1
ATOM 674 O O . ALA A 1 85 ? 3.567 -12.803 -11.756 1.00 90.25 85 ALA A O 1
ATOM 675 N N . THR A 1 86 ? 3.879 -14.008 -13.620 1.00 91.06 86 THR A N 1
ATOM 676 C CA . THR A 1 86 ? 5.129 -14.666 -13.197 1.00 91.06 86 THR A CA 1
ATOM 677 C C . THR A 1 86 ? 6.277 -13.700 -12.890 1.00 91.06 86 THR A C 1
ATOM 679 O O . THR A 1 86 ? 7.194 -14.049 -12.153 1.00 91.06 86 THR A O 1
ATOM 682 N N . ARG A 1 87 ? 6.250 -12.476 -13.434 1.00 90.50 87 ARG A N 1
ATOM 683 C CA . ARG A 1 87 ? 7.297 -11.454 -13.254 1.00 90.50 87 ARG A CA 1
ATOM 684 C C . ARG A 1 87 ? 6.849 -10.290 -12.374 1.00 90.50 87 ARG A C 1
ATOM 686 O O . ARG A 1 87 ? 7.614 -9.340 -12.199 1.00 90.50 87 ARG A O 1
ATOM 693 N N . TYR A 1 88 ? 5.633 -10.336 -11.828 1.00 92.44 88 TYR A N 1
ATOM 694 C CA . TYR A 1 88 ? 5.060 -9.207 -11.101 1.00 92.44 88 TYR A CA 1
ATOM 695 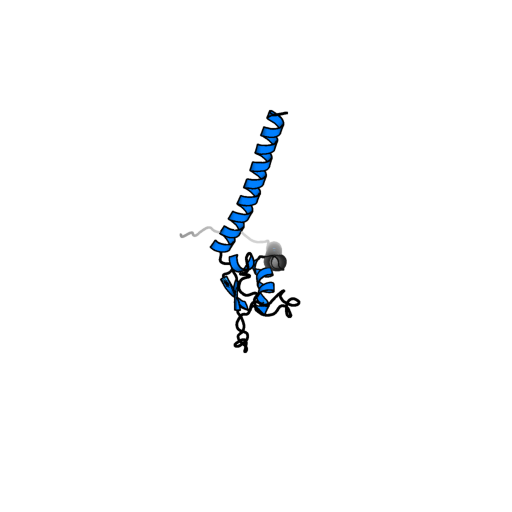C C . TYR A 1 88 ? 5.854 -8.867 -9.834 1.00 92.44 88 TYR A C 1
ATOM 697 O O . TYR A 1 88 ? 6.140 -7.697 -9.592 1.00 92.44 88 TYR A O 1
ATOM 705 N N . ALA A 1 89 ? 6.331 -9.873 -9.095 1.00 91.31 89 ALA A N 1
ATOM 706 C CA . ALA A 1 89 ? 7.180 -9.669 -7.917 1.00 91.31 89 ALA A CA 1
ATOM 707 C C . ALA A 1 89 ? 8.497 -8.940 -8.255 1.00 91.31 89 ALA A C 1
ATOM 709 O O . ALA A 1 89 ? 8.844 -7.941 -7.624 1.00 91.31 89 ALA A O 1
ATOM 710 N N . SER A 1 90 ? 9.208 -9.385 -9.298 1.00 87.69 90 SER A N 1
ATOM 711 C CA . SER A 1 90 ? 10.448 -8.737 -9.757 1.00 87.69 90 SER A CA 1
ATOM 712 C C . SER A 1 90 ? 10.206 -7.345 -10.347 1.00 87.69 90 SER A C 1
ATOM 714 O O . SER A 1 90 ? 11.081 -6.484 -10.299 1.00 87.69 90 SER A O 1
ATOM 716 N N . HIS A 1 91 ? 9.031 -7.111 -10.933 1.00 91.94 91 HIS A N 1
ATOM 717 C CA . HIS A 1 91 ? 8.637 -5.780 -11.373 1.00 91.94 91 HIS A CA 1
ATOM 718 C C . HIS A 1 91 ? 8.399 -4.852 -10.179 1.00 91.94 91 HIS A C 1
ATOM 720 O O . HIS A 1 91 ? 8.930 -3.746 -10.180 1.00 91.94 91 HIS A O 1
ATOM 726 N N . LEU A 1 92 ? 7.651 -5.293 -9.162 1.00 90.56 92 LEU A N 1
ATOM 727 C CA . LEU A 1 92 ? 7.350 -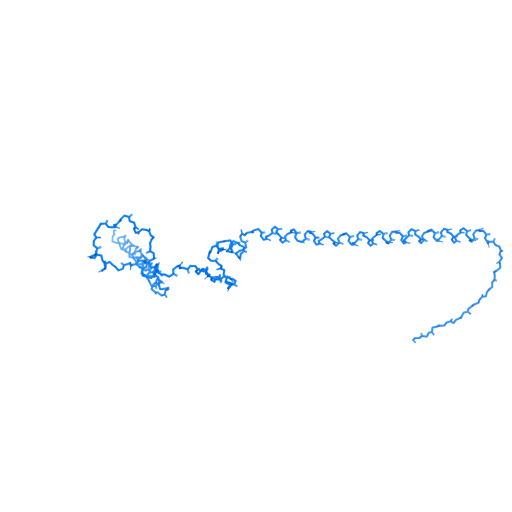4.498 -7.970 1.00 90.56 92 LEU A CA 1
ATOM 728 C C . LEU A 1 92 ? 8.619 -4.057 -7.240 1.00 90.56 92 LEU A C 1
ATOM 730 O O . LEU A 1 92 ? 8.728 -2.881 -6.906 1.00 90.56 92 LEU A O 1
ATOM 734 N N . SER A 1 93 ? 9.600 -4.944 -7.057 1.00 88.56 93 SER A N 1
ATOM 735 C CA . SER A 1 93 ? 10.859 -4.584 -6.390 1.00 88.56 93 SER A CA 1
ATOM 736 C C . SER A 1 93 ? 11.583 -3.434 -7.100 1.00 88.56 93 SER A C 1
ATOM 738 O O . SER A 1 93 ? 12.032 -2.484 -6.459 1.00 88.56 93 SER A O 1
ATOM 740 N N . ASN A 1 94 ? 11.623 -3.454 -8.432 1.00 86.81 94 ASN A N 1
ATOM 741 C CA . ASN A 1 94 ? 12.253 -2.397 -9.222 1.00 86.81 94 ASN A CA 1
ATOM 742 C C . ASN A 1 94 ? 11.376 -1.139 -9.346 1.00 86.81 94 ASN A C 1
ATOM 744 O O . ASN A 1 94 ? 11.889 -0.026 -9.243 1.00 86.81 94 ASN A O 1
ATOM 748 N N . CYS A 1 95 ? 10.067 -1.300 -9.552 1.00 88.81 95 CYS A N 1
ATOM 749 C CA . CYS A 1 95 ? 9.101 -0.215 -9.745 1.00 88.81 95 CYS A CA 1
ATOM 750 C C . CYS A 1 95 ? 8.858 0.585 -8.458 1.00 88.81 95 CYS A C 1
ATOM 752 O O . CYS A 1 95 ? 8.663 1.798 -8.506 1.00 88.81 95 CYS A O 1
ATOM 754 N N . MET A 1 96 ? 8.931 -0.072 -7.300 1.00 86.81 96 MET A N 1
ATOM 755 C CA . MET A 1 96 ? 8.877 0.577 -5.989 1.00 86.81 96 MET A CA 1
ATOM 756 C C . MET A 1 96 ? 10.227 1.160 -5.553 1.00 86.81 96 MET A C 1
ATOM 758 O O . MET A 1 96 ? 10.287 1.797 -4.509 1.00 86.81 96 MET A O 1
ATOM 762 N N . GLY A 1 97 ? 11.300 0.960 -6.327 1.00 80.88 97 GLY A N 1
ATOM 763 C CA . GLY A 1 97 ? 12.636 1.450 -5.981 1.00 80.88 97 GLY A CA 1
ATOM 764 C C . GLY A 1 97 ? 13.314 0.688 -4.838 1.00 80.88 97 GLY A C 1
ATOM 765 O O . GLY A 1 97 ? 14.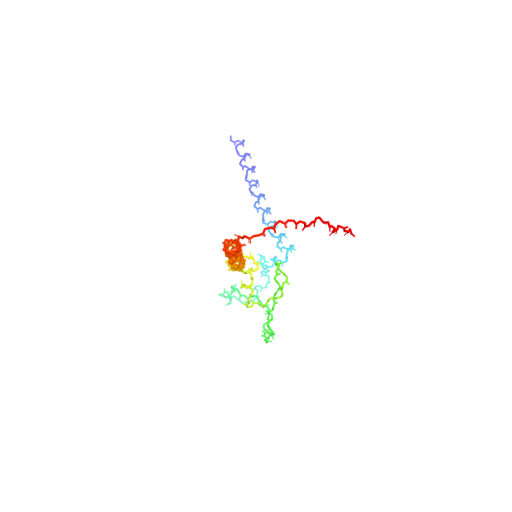340 1.138 -4.346 1.00 80.88 97 GLY A O 1
ATOM 766 N N . LEU A 1 98 ? 12.777 -0.472 -4.447 1.00 75.12 98 LEU A N 1
ATOM 767 C CA . LEU A 1 98 ? 13.311 -1.340 -3.388 1.00 75.12 98 LEU A CA 1
ATOM 768 C C . LEU A 1 98 ? 14.427 -2.280 -3.891 1.00 75.12 98 LEU A C 1
ATOM 770 O O . LEU A 1 98 ? 14.962 -3.082 -3.133 1.00 75.12 98 LEU A O 1
ATOM 774 N N . GLY A 1 99 ? 14.752 -2.224 -5.187 1.00 69.81 99 GLY A N 1
ATOM 775 C CA . GLY A 1 99 ? 15.757 -3.059 -5.845 1.00 69.81 99 GLY A CA 1
ATOM 776 C C . GLY A 1 99 ? 17.059 -2.327 -6.194 1.00 69.81 99 GLY A C 1
ATOM 777 O O . GLY A 1 99 ? 17.289 -1.174 -5.843 1.00 69.81 99 GLY A O 1
ATOM 778 N N . ARG A 1 100 ? 17.907 -3.004 -6.976 1.00 68.94 100 ARG A N 1
ATOM 779 C CA . ARG A 1 100 ? 19.272 -2.609 -7.395 1.00 68.94 100 ARG A CA 1
ATOM 780 C C . ARG A 1 100 ? 19.343 -1.402 -8.362 1.00 68.94 100 ARG A C 1
ATOM 782 O O . ARG A 1 100 ? 20.191 -1.373 -9.251 1.00 68.94 100 ARG A O 1
ATOM 789 N N . ASN A 1 101 ? 18.447 -0.422 -8.244 1.00 73.19 101 ASN A N 1
ATOM 790 C CA . ASN A 1 101 ? 18.396 0.765 -9.107 1.00 73.19 101 ASN A CA 1
ATOM 791 C C . ASN A 1 101 ? 19.326 1.891 -8.632 1.00 73.19 101 ASN A C 1
ATOM 793 O O . ASN A 1 101 ? 19.909 2.577 -9.469 1.00 73.19 101 ASN A O 1
ATOM 797 N N . SER A 1 102 ? 19.514 2.069 -7.321 1.00 78.25 102 SER A N 1
ATOM 798 C CA . SER A 1 102 ? 20.431 3.080 -6.768 1.00 78.25 102 SER A CA 1
ATOM 799 C C . SER A 1 102 ? 21.876 2.827 -7.204 1.00 78.25 102 SER A C 1
ATOM 801 O O . SER A 1 102 ? 22.498 3.721 -7.770 1.00 78.25 102 SER A O 1
ATOM 803 N N . SER A 1 103 ? 22.367 1.591 -7.061 1.00 81.12 103 SER A N 1
ATOM 804 C CA . SER A 1 103 ? 23.715 1.189 -7.492 1.00 81.12 103 SER A CA 1
ATOM 805 C C . SER A 1 103 ? 23.923 1.382 -8.993 1.00 81.12 103 SER A C 1
ATOM 807 O O . SER A 1 103 ? 24.942 1.911 -9.415 1.00 81.12 103 SER A O 1
ATOM 809 N N . ARG A 1 104 ? 22.933 1.022 -9.825 1.00 82.12 104 ARG A N 1
ATOM 810 C CA . ARG A 1 104 ? 23.020 1.234 -11.280 1.00 82.12 104 ARG A CA 1
ATOM 811 C C . ARG A 1 104 ? 23.078 2.718 -11.641 1.00 82.12 104 ARG A C 1
ATOM 813 O O . ARG A 1 104 ? 23.851 3.094 -12.517 1.00 82.12 104 ARG A O 1
ATOM 820 N N . ARG A 1 105 ? 22.285 3.563 -10.971 1.00 82.81 105 ARG A N 1
ATOM 821 C CA . ARG A 1 105 ? 22.317 5.018 -11.184 1.00 82.81 105 ARG A CA 1
ATOM 822 C C . ARG A 1 105 ? 23.626 5.639 -10.693 1.00 82.81 105 ARG A C 1
ATOM 824 O O . ARG A 1 105 ? 24.129 6.527 -11.369 1.00 82.81 105 ARG A O 1
ATOM 831 N N . ALA A 1 106 ? 24.176 5.166 -9.575 1.00 83.62 106 ALA A N 1
ATOM 832 C CA . ALA A 1 106 ? 25.475 5.602 -9.067 1.00 83.62 106 ALA A CA 1
ATOM 833 C C . ALA A 1 106 ? 26.605 5.230 -10.037 1.00 83.62 106 ALA A C 1
ATOM 835 O O . ALA A 1 106 ? 27.333 6.111 -10.474 1.00 83.62 106 ALA A O 1
ATOM 836 N N . ASN A 1 107 ? 26.670 3.971 -10.478 1.00 88.19 107 ASN A N 1
ATOM 837 C CA . ASN A 1 107 ? 27.698 3.513 -11.415 1.00 88.19 107 ASN A CA 1
ATOM 838 C C . ASN A 1 107 ? 27.635 4.250 -12.756 1.00 88.19 107 ASN A C 1
ATOM 840 O O . ASN A 1 107 ? 28.673 4.561 -13.323 1.00 88.19 107 ASN A O 1
ATOM 844 N N . LYS A 1 108 ? 26.431 4.575 -13.251 1.00 89.31 108 LYS A N 1
ATOM 845 C CA . LYS A 1 108 ? 26.294 5.395 -14.462 1.00 89.31 108 LYS A CA 1
ATOM 846 C C . LYS A 1 108 ? 26.879 6.799 -14.269 1.00 89.31 108 LYS A C 1
ATOM 848 O O . LYS A 1 108 ? 27.523 7.296 -15.177 1.00 89.31 108 LYS A O 1
ATOM 853 N N . ARG A 1 109 ? 26.659 7.429 -13.109 1.00 91.38 109 ARG A N 1
ATOM 854 C CA . ARG A 1 109 ? 27.229 8.755 -12.807 1.00 91.38 109 ARG A CA 1
ATOM 855 C C . ARG A 1 109 ? 28.750 8.705 -12.719 1.00 91.38 109 ARG A C 1
ATOM 857 O O . ARG A 1 109 ? 29.391 9.561 -13.303 1.00 91.38 109 ARG A O 1
ATOM 864 N N . ILE A 1 110 ? 29.292 7.687 -12.051 1.00 90.06 110 ILE A N 1
ATOM 865 C CA . ILE A 1 110 ? 30.741 7.487 -11.924 1.00 90.06 110 ILE A CA 1
ATOM 866 C C . ILE A 1 110 ? 31.375 7.292 -13.306 1.00 90.06 110 ILE A C 1
ATOM 868 O O . ILE A 1 110 ? 32.341 7.965 -13.629 1.00 90.06 110 ILE A O 1
ATOM 872 N N . ALA A 1 111 ? 30.798 6.431 -14.149 1.00 91.50 111 ALA A N 1
ATOM 873 C CA . ALA A 1 111 ? 31.318 6.195 -15.495 1.00 91.50 111 ALA A CA 1
ATOM 874 C C . ALA A 1 111 ? 31.234 7.441 -16.398 1.00 91.50 111 ALA A C 1
ATOM 876 O O . ALA A 1 111 ? 32.118 7.662 -17.215 1.00 91.50 111 ALA A O 1
ATOM 877 N N . GLU A 1 112 ? 30.181 8.255 -16.265 1.00 91.12 112 GLU A N 1
ATOM 878 C CA . GLU A 1 112 ? 30.061 9.521 -17.002 1.00 91.12 112 GLU A CA 1
ATOM 879 C C . GLU A 1 112 ? 31.105 10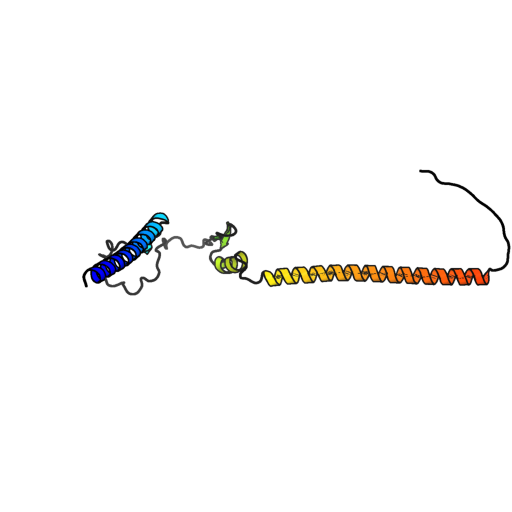.546 -16.535 1.00 91.12 112 GLU A C 1
ATOM 881 O O . GLU A 1 112 ? 31.716 11.206 -17.365 1.00 91.12 112 GLU A O 1
ATOM 886 N N . GLN A 1 113 ? 31.334 10.650 -15.219 1.00 89.75 113 GLN A N 1
ATOM 887 C CA . GLN A 1 113 ? 32.366 11.525 -14.651 1.00 89.75 113 GLN A CA 1
ATOM 888 C C . GLN A 1 113 ? 33.761 11.129 -15.127 1.00 89.75 113 GLN A C 1
ATOM 890 O O . GLN A 1 113 ? 34.488 11.993 -15.591 1.00 89.75 113 GLN A O 1
ATOM 895 N N . GLN A 1 114 ? 34.082 9.833 -15.118 1.00 88.44 114 GLN A N 1
ATOM 896 C CA . GLN A 1 114 ? 35.362 9.335 -15.628 1.00 88.44 114 GLN A CA 1
ATOM 897 C C . GLN A 1 114 ? 35.578 9.701 -17.098 1.00 88.44 114 GLN A C 1
ATOM 899 O O . GLN A 1 114 ? 36.645 10.172 -17.452 1.00 88.44 114 GLN A O 1
ATOM 904 N N . ARG A 1 115 ? 34.554 9.576 -17.957 1.00 88.56 115 ARG A N 1
ATOM 905 C CA . ARG A 1 115 ? 34.698 9.995 -19.361 1.00 88.56 115 ARG A CA 1
ATOM 906 C C . ARG A 1 115 ? 34.976 11.488 -19.503 1.00 88.56 115 ARG A C 1
ATOM 908 O O . ARG A 1 115 ? 35.691 11.862 -20.417 1.00 88.56 115 ARG A O 1
ATOM 915 N N . LEU A 1 116 ? 34.359 12.330 -18.674 1.00 84.88 116 LEU A N 1
ATOM 916 C CA . LEU A 1 116 ? 34.594 13.776 -18.707 1.00 84.88 116 LEU A CA 1
ATOM 917 C C . LEU A 1 116 ? 36.009 14.119 -18.229 1.00 84.88 116 LEU A C 1
ATOM 919 O O . LEU A 1 116 ? 36.661 14.935 -18.868 1.00 84.88 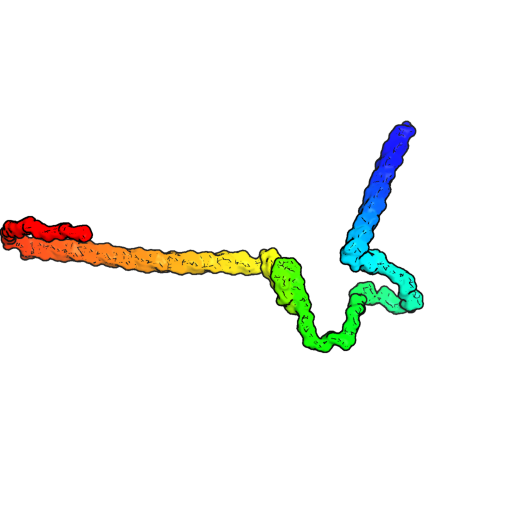116 LEU A O 1
ATOM 923 N N . GLU A 1 117 ? 36.483 13.457 -17.172 1.00 85.56 117 GLU A N 1
ATOM 924 C CA . GLU A 1 117 ? 37.859 13.583 -16.673 1.00 85.56 117 GLU A CA 1
ATOM 925 C C . GLU A 1 117 ? 38.880 13.163 -17.747 1.00 85.56 117 GLU A C 1
ATOM 927 O O . GLU A 1 117 ? 39.815 13.914 -18.005 1.00 85.56 117 GLU A O 1
ATOM 932 N N . ASP A 1 118 ? 38.639 12.055 -18.463 1.00 83.19 118 ASP A N 1
ATOM 933 C CA . ASP A 1 118 ? 39.495 11.610 -19.576 1.00 83.19 118 ASP A CA 1
ATOM 934 C C . ASP A 1 118 ? 39.585 12.672 -20.701 1.00 83.19 118 ASP A C 1
ATOM 936 O O . ASP A 1 118 ? 40.658 12.916 -21.251 1.00 83.19 118 ASP A O 1
ATOM 940 N N . TYR A 1 119 ? 38.471 13.341 -21.043 1.00 79.44 119 TYR A N 1
ATOM 941 C CA . TYR A 1 119 ? 38.471 14.419 -22.049 1.00 79.44 119 TYR A CA 1
ATOM 942 C C . TYR A 1 119 ? 39.201 15.681 -21.569 1.00 79.44 119 TYR A C 1
ATOM 944 O O . TYR A 1 119 ? 39.835 16.365 -22.374 1.00 79.44 119 TYR A O 1
ATOM 952 N N . ASP A 1 120 ? 39.090 16.013 -20.282 1.00 76.19 120 ASP A N 1
ATOM 953 C CA . ASP A 1 120 ? 39.776 17.166 -19.702 1.00 76.19 120 ASP A CA 1
ATOM 954 C C . ASP A 1 120 ? 41.300 16.930 -19.643 1.00 76.19 120 ASP A C 1
ATOM 956 O O . ASP A 1 120 ? 42.063 17.847 -19.963 1.00 76.19 120 ASP A O 1
ATOM 960 N N . GLU A 1 121 ? 41.747 15.703 -19.339 1.00 78.56 121 GLU A N 1
ATOM 961 C CA . GLU A 1 121 ? 43.166 15.311 -19.354 1.00 78.56 121 GLU A CA 1
ATOM 962 C C . GLU A 1 121 ? 43.781 15.384 -20.766 1.00 78.56 121 GLU A C 1
ATOM 964 O O . GLU A 1 121 ? 44.859 15.962 -20.930 1.00 78.56 121 GLU A O 1
ATOM 969 N N . GLU A 1 122 ? 43.089 14.894 -21.804 1.00 79.06 122 GLU A N 1
ATOM 970 C CA . GLU A 1 122 ? 43.560 14.988 -23.201 1.00 79.06 122 GLU A CA 1
ATOM 971 C C . GLU A 1 122 ? 43.727 16.453 -23.659 1.00 79.06 122 GLU A C 1
ATOM 973 O O . GLU A 1 122 ? 44.701 16.809 -24.333 1.00 79.06 122 GLU A O 1
ATOM 978 N N . ILE A 1 123 ? 42.807 17.338 -23.256 1.00 77.88 123 ILE A N 1
ATOM 979 C CA . ILE A 1 123 ? 42.883 18.776 -23.562 1.00 77.88 123 ILE A CA 1
ATOM 980 C C . ILE A 1 123 ? 44.035 19.449 -22.804 1.00 77.88 123 ILE A C 1
ATOM 982 O O . ILE A 1 123 ? 44.673 20.374 -23.326 1.00 77.88 123 ILE A O 1
ATOM 986 N N . GLU A 1 124 ? 44.290 19.046 -21.561 1.00 76.75 124 GLU A N 1
ATOM 987 C CA . GLU A 1 124 ? 45.385 19.589 -20.760 1.00 76.75 124 GLU A CA 1
ATOM 988 C C . GLU A 1 124 ? 46.754 19.150 -21.306 1.00 76.75 124 GLU A C 1
ATOM 990 O O . GLU A 1 124 ? 47.671 19.975 -21.397 1.00 76.75 124 GLU A O 1
ATOM 995 N N . GLU A 1 125 ? 46.869 17.913 -21.797 1.00 78.69 125 GLU A N 1
ATOM 996 C CA . GLU A 1 125 ? 48.063 17.409 -22.481 1.00 78.69 125 GLU A CA 1
ATOM 997 C C . GLU A 1 125 ? 48.331 18.162 -23.799 1.00 78.69 125 GLU A C 1
ATOM 999 O O . GLU A 1 125 ? 49.454 18.622 -24.040 1.00 78.69 125 GLU A O 1
ATOM 1004 N N . GLU A 1 126 ? 47.304 18.408 -24.620 1.00 77.19 126 GLU A N 1
ATOM 1005 C CA . GLU A 1 126 ? 47.443 19.181 -25.863 1.00 77.19 126 GLU A CA 1
ATOM 1006 C C . GLU A 1 126 ? 47.896 20.630 -25.596 1.00 77.19 126 GLU A C 1
ATOM 1008 O O . GLU A 1 126 ? 48.779 21.166 -26.281 1.00 77.19 126 GLU A O 1
ATOM 1013 N N . LYS A 1 127 ? 47.362 21.262 -24.543 1.00 76.88 127 LYS A N 1
ATOM 1014 C CA . LYS A 1 127 ? 47.798 22.597 -24.100 1.00 76.88 127 LYS A CA 1
ATOM 1015 C C . LYS A 1 127 ? 49.238 22.596 -23.593 1.00 76.88 127 LYS A C 1
ATOM 1017 O O . LYS A 1 127 ? 49.980 23.532 -23.902 1.00 76.88 127 LYS A O 1
ATOM 1022 N N . ALA A 1 128 ? 49.655 21.570 -22.854 1.00 78.88 128 ALA A N 1
ATOM 1023 C CA . ALA A 1 128 ? 51.028 21.436 -22.373 1.00 78.88 128 ALA A CA 1
ATOM 1024 C C . ALA A 1 128 ? 52.024 21.264 -23.534 1.00 78.88 128 ALA A C 1
ATOM 1026 O O . ALA A 1 128 ? 53.097 21.883 -23.539 1.00 78.88 128 ALA A O 1
ATOM 1027 N N . ILE A 1 129 ? 51.655 20.504 -24.568 1.00 77.94 129 ILE A N 1
ATOM 1028 C CA . ILE A 1 129 ? 52.454 20.348 -25.790 1.00 77.94 129 ILE A CA 1
ATOM 1029 C C . ILE A 1 129 ? 52.535 21.677 -26.557 1.00 77.94 129 ILE A C 1
ATOM 1031 O O . ILE A 1 129 ? 53.627 22.097 -26.950 1.00 77.94 129 ILE A O 1
ATOM 1035 N N . ALA A 1 130 ? 51.417 22.390 -26.723 1.00 76.75 130 ALA A N 1
ATOM 1036 C CA . ALA A 1 130 ? 51.386 23.698 -27.382 1.00 76.75 130 ALA A CA 1
ATOM 1037 C C . ALA A 1 130 ? 52.233 24.749 -26.640 1.00 76.75 130 ALA A C 1
ATOM 1039 O O . ALA A 1 130 ? 52.989 25.502 -27.266 1.00 76.75 130 ALA A O 1
ATOM 1040 N N . ALA A 1 131 ? 52.171 24.763 -25.306 1.00 76.19 131 ALA A N 1
ATOM 1041 C CA . ALA A 1 131 ? 53.016 25.605 -24.468 1.00 76.19 131 ALA A CA 1
ATOM 1042 C C . ALA A 1 131 ? 54.502 25.265 -24.667 1.00 76.19 131 ALA A C 1
ATOM 1044 O O . ALA A 1 131 ? 55.306 26.157 -24.941 1.00 76.19 131 ALA A O 1
ATOM 1045 N N . SER A 1 132 ? 54.856 23.979 -24.654 1.00 75.25 132 SER A N 1
ATOM 1046 C CA . SER A 1 132 ? 56.224 23.501 -24.892 1.00 75.25 132 SER A CA 1
ATOM 1047 C C . SER A 1 132 ? 56.748 23.890 -26.283 1.00 75.25 132 SER A C 1
ATOM 1049 O O . SER A 1 132 ? 57.888 24.334 -26.429 1.00 75.25 132 SER A O 1
ATOM 1051 N N . LEU A 1 133 ? 55.915 23.795 -27.324 1.00 69.44 133 LEU A N 1
ATOM 1052 C CA . LEU A 1 133 ? 56.249 24.231 -28.685 1.00 69.44 133 LEU A CA 1
ATOM 1053 C C . LEU A 1 133 ? 56.438 25.753 -28.778 1.00 69.44 133 LEU A C 1
ATOM 1055 O O . LEU A 1 133 ? 57.330 26.216 -29.491 1.00 69.44 133 LEU A O 1
ATOM 1059 N N . SER A 1 134 ? 55.637 26.538 -28.052 1.00 67.94 134 SER A N 1
ATOM 1060 C CA . SER A 1 134 ? 55.790 27.998 -28.002 1.00 67.94 134 SER A CA 1
ATOM 1061 C C . SER A 1 134 ? 57.085 28.431 -27.300 1.00 67.94 134 SER A C 1
ATOM 1063 O O . SER A 1 134 ? 57.777 29.320 -27.799 1.00 67.94 134 SER A O 1
ATOM 1065 N N . VAL A 1 135 ? 57.480 27.740 -26.223 1.00 65.44 135 VAL A N 1
ATOM 1066 C CA . VAL A 1 135 ? 58.757 27.964 -25.522 1.00 65.44 135 VAL A CA 1
ATOM 1067 C C . VAL A 1 135 ? 59.936 27.651 -26.445 1.00 65.44 135 VAL A C 1
ATOM 1069 O O . VAL A 1 135 ? 60.852 28.463 -26.583 1.00 65.44 135 VAL A O 1
ATOM 1072 N N . ASN A 1 136 ? 59.880 26.523 -27.158 1.00 59.09 136 ASN A N 1
ATOM 1073 C CA . ASN A 1 136 ? 60.917 26.137 -28.117 1.00 59.09 136 ASN A CA 1
ATOM 1074 C C . ASN A 1 136 ? 61.012 27.110 -29.305 1.00 59.09 136 ASN A C 1
ATOM 1076 O O . ASN A 1 136 ? 62.114 27.452 -29.734 1.00 59.09 136 ASN A O 1
ATOM 1080 N N . ARG A 1 137 ? 59.883 27.627 -29.811 1.00 59.75 137 ARG A N 1
ATOM 1081 C CA . ARG A 1 137 ? 59.876 28.690 -30.834 1.00 59.75 137 ARG A CA 1
ATOM 1082 C C . ARG A 1 137 ? 60.501 29.990 -30.323 1.00 59.75 137 ARG A C 1
ATOM 1084 O O . ARG A 1 137 ? 61.244 30.619 -31.071 1.00 59.75 137 ARG A O 1
ATOM 1091 N N . GLY A 1 138 ? 60.266 30.358 -29.062 1.00 60.53 138 GLY A N 1
ATOM 1092 C CA . GLY A 1 138 ? 60.911 31.506 -28.415 1.00 60.53 138 GLY A CA 1
ATOM 1093 C C . GLY A 1 138 ? 62.432 31.356 -28.314 1.00 60.53 138 GLY A C 1
ATOM 1094 O O . GLY A 1 138 ? 63.163 32.271 -28.685 1.00 60.53 138 GLY A O 1
ATOM 1095 N N . LEU A 1 139 ? 62.913 30.177 -27.908 1.00 60.47 139 LEU A N 1
ATOM 1096 C CA . LEU A 1 139 ? 64.343 29.838 -27.882 1.00 60.47 139 LEU A CA 1
ATOM 1097 C C . LEU A 1 139 ? 64.967 29.850 -29.283 1.00 60.47 139 LEU A C 1
ATOM 1099 O O . LEU A 1 139 ? 66.046 30.401 -29.475 1.00 60.47 139 LEU A O 1
ATOM 1103 N N . THR A 1 140 ? 64.271 29.308 -30.283 1.00 61.16 140 THR A N 1
ATOM 1104 C CA . THR A 1 140 ? 64.755 29.276 -31.674 1.00 61.16 140 THR A CA 1
ATOM 1105 C C . THR A 1 140 ? 64.837 30.687 -32.271 1.00 61.16 140 THR A C 1
ATOM 1107 O O . THR A 1 140 ? 65.806 31.012 -32.954 1.00 61.16 140 THR A O 1
ATOM 1110 N N . ALA A 1 141 ? 63.864 31.554 -31.968 1.00 59.69 141 ALA A N 1
ATOM 1111 C CA . ALA A 1 141 ? 63.876 32.959 -32.374 1.00 59.69 141 ALA A CA 1
ATOM 1112 C C . ALA A 1 141 ? 64.978 33.768 -31.664 1.00 59.69 141 ALA A C 1
ATOM 1114 O O . ALA A 1 141 ? 65.619 34.609 -32.292 1.00 59.69 141 ALA A O 1
ATOM 1115 N N . GLN A 1 142 ? 65.252 33.490 -30.384 1.00 59.62 142 GLN A N 1
ATOM 1116 C CA . GLN A 1 142 ? 66.384 34.087 -29.667 1.00 59.62 142 GLN A CA 1
ATOM 1117 C C . GLN A 1 142 ? 67.730 33.642 -30.252 1.00 59.62 142 GLN A C 1
ATOM 1119 O O . GLN A 1 142 ? 68.582 34.489 -30.502 1.00 59.62 142 GLN A O 1
ATOM 1124 N N . ILE A 1 143 ? 67.901 32.350 -30.556 1.00 60.53 143 ILE A N 1
ATOM 1125 C CA . ILE A 1 143 ? 69.118 31.822 -31.194 1.00 60.53 143 ILE A CA 1
ATOM 1126 C C . ILE A 1 143 ? 69.319 32.441 -32.587 1.00 60.53 143 ILE A C 1
ATOM 1128 O O . ILE A 1 143 ? 70.429 32.850 -32.918 1.00 60.53 143 ILE A O 1
ATOM 1132 N N . TYR A 1 144 ? 68.257 32.578 -33.388 1.00 57.75 144 TYR A N 1
ATOM 1133 C CA . TYR A 1 144 ? 68.327 33.212 -34.710 1.00 57.75 144 TYR A CA 1
ATOM 1134 C C . TYR A 1 144 ? 68.701 34.701 -34.636 1.00 57.75 144 TYR A C 1
ATOM 1136 O O . TYR A 1 144 ? 69.497 35.171 -35.449 1.00 57.75 144 TYR A O 1
ATOM 1144 N N . ASN A 1 145 ? 68.184 35.434 -33.644 1.00 57.78 145 ASN A N 1
ATOM 1145 C CA . ASN A 1 145 ? 68.535 36.839 -33.419 1.00 57.78 145 ASN A CA 1
ATOM 1146 C C . ASN A 1 145 ? 69.957 37.012 -32.857 1.00 57.78 145 ASN A C 1
ATOM 1148 O O . ASN A 1 145 ? 70.613 37.995 -33.185 1.00 57.78 145 ASN A O 1
ATOM 1152 N N . SER A 1 146 ? 70.468 36.062 -32.065 1.00 57.44 146 SER A N 1
ATOM 1153 C CA . SER A 1 146 ? 71.868 36.059 -31.612 1.00 57.44 146 SER A CA 1
ATOM 1154 C C . SER A 1 146 ? 72.866 35.695 -32.716 1.00 57.44 146 SER A C 1
ATOM 1156 O O . SER A 1 146 ? 74.015 36.113 -32.640 1.00 57.44 146 SER A O 1
ATOM 1158 N N . LEU A 1 147 ? 72.446 34.941 -33.739 1.00 57.62 147 LEU A N 1
ATOM 1159 C CA . LEU A 1 147 ? 73.283 34.595 -34.897 1.00 57.62 147 LEU A CA 1
ATOM 1160 C C . LEU A 1 147 ? 73.245 35.648 -36.019 1.00 57.62 147 LEU A C 1
ATOM 1162 O O . LEU A 1 147 ? 74.158 35.674 -36.837 1.00 57.62 147 LEU A O 1
ATOM 1166 N N . ASN A 1 148 ? 72.225 36.513 -36.051 1.00 54.47 148 ASN A N 1
ATOM 1167 C CA . ASN A 1 148 ? 72.045 37.552 -37.077 1.00 54.47 148 ASN A CA 1
ATOM 1168 C C . ASN A 1 148 ? 72.055 38.987 -36.518 1.00 54.47 148 ASN A C 1
ATOM 1170 O O . ASN A 1 148 ? 71.568 39.914 -37.164 1.00 54.47 148 ASN A O 1
ATOM 1174 N N . GLY A 1 149 ? 72.592 39.190 -35.317 1.00 51.69 149 GLY A N 1
ATOM 1175 C CA . GLY A 1 149 ? 72.772 40.519 -34.747 1.00 51.69 149 GLY A CA 1
ATOM 1176 C C . GLY A 1 149 ? 73.968 41.236 -35.362 1.00 51.69 149 GLY A C 1
ATOM 1177 O O . GLY A 1 149 ? 75.019 41.238 -34.744 1.00 51.69 149 GLY A O 1
ATOM 1178 N N . ASP A 1 150 ? 73.795 41.800 -36.558 1.00 48.25 150 ASP A N 1
ATOM 1179 C CA . ASP A 1 150 ? 74.468 43.022 -37.023 1.00 48.25 150 ASP A CA 1
ATOM 1180 C C . ASP A 1 150 ? 73.876 43.450 -38.374 1.00 48.25 150 ASP A C 1
ATOM 1182 O O . ASP A 1 150 ? 74.249 42.925 -39.422 1.00 48.25 150 ASP A O 1
ATOM 1186 N N . SER A 1 151 ? 72.909 44.373 -38.347 1.00 44.47 151 SER A N 1
ATOM 1187 C CA . SER A 1 151 ? 72.791 45.535 -39.253 1.00 44.47 151 SER A CA 1
ATOM 1188 C C . SER A 1 151 ? 71.385 46.149 -39.207 1.00 44.47 151 SER A C 1
ATOM 1190 O O . SER A 1 151 ? 70.383 45.510 -39.504 1.00 44.47 151 SER A O 1
ATOM 1192 N N . ASP A 1 152 ? 71.366 47.422 -38.809 1.00 42.12 152 ASP A N 1
ATOM 1193 C CA . ASP A 1 152 ? 70.585 48.516 -39.390 1.00 42.12 152 ASP A CA 1
ATOM 1194 C C . ASP A 1 152 ? 69.065 48.335 -39.534 1.00 42.12 152 ASP A C 1
ATOM 1196 O O . ASP A 1 152 ? 68.540 47.601 -40.358 1.00 42.12 152 ASP A O 1
ATOM 1200 N N . SER A 1 153 ? 68.289 48.985 -38.670 1.00 48.31 153 SER A N 1
ATOM 1201 C CA . SER A 1 153 ? 67.837 50.375 -38.825 1.00 48.31 153 SER A CA 1
ATOM 1202 C C . SER A 1 153 ? 66.813 50.586 -39.952 1.00 48.31 153 SER A C 1
ATOM 1204 O O . SER A 1 153 ? 67.006 50.222 -41.104 1.00 48.31 153 SER A O 1
ATOM 1206 N N . CYS A 1 154 ? 65.773 51.335 -39.578 1.00 39.94 154 CYS A N 1
ATOM 1207 C CA . CYS A 1 154 ? 64.855 52.087 -40.433 1.00 39.94 154 CYS A CA 1
ATOM 1208 C C . CYS A 1 154 ? 63.586 51.387 -40.960 1.00 39.94 154 CYS A C 1
ATOM 1210 O O . CYS A 1 154 ? 63.639 50.477 -41.775 1.00 39.94 154 CYS A O 1
ATOM 1212 N N . ARG A 1 155 ? 62.467 52.080 -40.668 1.00 41.31 155 ARG A N 1
ATOM 1213 C CA . ARG A 1 155 ? 61.288 52.318 -41.532 1.00 41.31 155 ARG A CA 1
ATOM 1214 C C . ARG A 1 155 ? 60.271 51.173 -41.654 1.00 41.31 155 ARG A C 1
ATOM 1216 O O . ARG A 1 155 ? 60.622 50.033 -41.871 1.00 41.31 155 ARG A O 1
ATOM 1223 N N . ASN A 1 156 ? 58.966 51.421 -41.639 1.00 40.12 156 ASN A N 1
ATOM 1224 C CA . ASN A 1 156 ? 58.187 52.625 -41.366 1.00 40.12 156 ASN A CA 1
ATOM 1225 C C . ASN A 1 156 ? 56.738 52.187 -41.115 1.00 40.12 156 ASN A C 1
ATOM 1227 O O . ASN A 1 156 ? 56.297 51.152 -41.607 1.00 40.12 156 ASN A O 1
ATOM 1231 N N . SER A 1 157 ? 56.023 53.045 -40.403 1.00 46.28 157 SER A N 1
ATOM 1232 C CA . SER A 1 157 ? 54.577 53.096 -40.220 1.00 46.28 157 SER A CA 1
ATOM 1233 C C . SER A 1 157 ? 53.704 52.665 -41.406 1.00 46.28 157 SER A C 1
ATOM 1235 O O . SER A 1 157 ? 53.937 53.075 -42.541 1.00 46.28 157 SER A O 1
ATOM 1237 N N . SER A 1 158 ? 52.563 52.068 -41.040 1.00 48.12 158 SER A N 1
ATOM 1238 C CA . SER A 1 158 ? 51.186 52.463 -41.408 1.00 48.12 158 SER A CA 1
ATOM 1239 C C . SER A 1 158 ? 50.333 51.489 -42.234 1.00 48.12 158 SER A C 1
ATOM 1241 O O . SER A 1 158 ? 50.759 50.945 -43.246 1.00 48.12 158 SER A O 1
ATOM 1243 N N . ASN A 1 159 ? 49.062 51.453 -41.799 1.00 42.22 159 ASN A N 1
ATOM 1244 C CA . ASN A 1 159 ? 47.816 51.083 -42.488 1.00 42.22 159 ASN A CA 1
ATOM 1245 C C . ASN A 1 159 ? 47.378 49.611 -42.350 1.00 42.22 159 ASN A C 1
ATOM 1247 O O . ASN A 1 159 ? 48.137 48.703 -42.647 1.00 42.22 159 ASN A O 1
ATOM 1251 N N . GLY A 1 160 ? 46.151 49.293 -41.933 1.00 36.75 160 GLY A N 1
ATOM 1252 C CA . GLY A 1 160 ? 44.997 50.136 -41.625 1.00 36.75 160 GLY A CA 1
ATOM 1253 C C . GLY A 1 160 ? 43.827 49.287 -41.111 1.00 36.75 160 GLY A C 1
ATOM 1254 O O . GLY A 1 160 ? 43.677 48.129 -41.492 1.00 36.75 160 GLY A O 1
ATOM 1255 N N . CYS A 1 161 ? 43.023 49.874 -40.223 1.00 42.16 161 CYS A N 1
ATOM 1256 C CA . CYS A 1 161 ? 41.736 49.343 -39.779 1.00 42.16 161 CYS A CA 1
ATOM 1257 C C . CYS A 1 161 ? 40.657 49.592 -40.839 1.00 42.16 161 CYS A C 1
ATOM 1259 O O . CYS A 1 161 ? 40.602 50.685 -41.403 1.00 42.16 161 CYS A O 1
ATOM 1261 N N . ALA A 1 162 ? 39.730 48.652 -41.004 1.00 48.91 162 ALA A N 1
ATOM 1262 C CA . ALA A 1 162 ? 38.375 48.952 -41.454 1.00 48.91 162 ALA A CA 1
ATOM 1263 C C . ALA A 1 162 ? 37.394 47.959 -40.815 1.00 48.91 162 ALA A C 1
ATOM 1265 O O . ALA A 1 162 ? 37.675 46.762 -40.759 1.00 48.91 162 ALA A O 1
ATOM 1266 N N . ASN A 1 163 ? 36.314 48.538 -40.283 1.00 43.66 163 ASN A N 1
ATOM 1267 C CA . ASN A 1 163 ? 35.159 47.916 -39.630 1.00 43.66 163 ASN A CA 1
ATOM 1268 C C . ASN A 1 163 ? 34.363 46.985 -40.546 1.00 43.66 163 ASN A C 1
ATOM 1270 O O . ASN A 1 163 ? 34.343 47.252 -41.768 1.00 43.66 163 ASN A O 1
#

Foldseek 3Di:
DVVVVVVVVVVVVVVVCVVVVVVVVVCVVCVVVVNNCVVDPPCVPVPPDPPPPPPPPDDPPPPPPPPPDDQDWDADPQPRDIGGPVCVVVCCCVSVVVDPPVVVVVVVVVVVVVVVVVVVVVVVVVVVVVVVVVVVVVVVVVVVCVVPPDDDDDDDDDDDDDD

Sequence (163 aa):
MQAYNDMLHETVNDIIDSCILDGIMTMHRAAKLGYFHIISPDTRNRDKDPSDLSHQVSYHSYDKDNFSKSHVCCRCVKCNCKVAATRYASHLSNCMGLGRNSSRRANKRIAEQQRLEDYDEEIEEEKAIAASLSVNRGLTAQIYNSLNGDSDSCRNSSNGCAN

InterPro domains:
  IPR051078 SAGA-associated factor 11 [PTHR46367] (8-117)
  IPR060617 SAGA-associated factor 11-like, C-terminal domain [PF08209] (73-102)

pLDDT: mean 74.2, std 19.47, range [36.75, 97.94]